Protein AF-B2FDA0-F1 (afdb_monomer)

Nearest PDB structures (foldseek):
  7zs2-assembly1_A  TM=8.680E-01  e=1.865E-10  Candidatus Kuenenia
  7zs0-assembly1_A  TM=8.717E-01  e=3.113E-10  Candidatus Kuenenia
  7zs1-assembly1_A  TM=8.639E-01  e=3.319E-10  Candidatus Kuenenia
  3hfo-assembly1_B  TM=7.819E-01  e=9.428E-04  Synechocystis sp. PCC 6803
  8bvj-assembly1_F  TM=6.769E-01  e=1.789E-03  Pseudomonas aeruginosa

Secondary structure (DSSP, 8-state):
-HHHHTTTT-EETTEE-SSS--GGGGTTS-HHHHHHHHH-TTTSPPTT-EEEEEEETTS-EEEEEEEEE-SSEEEEEEGGGEEEEEEGGGEEEEEEEEEESSPTTGGGGS-HHHHHHHHHHHT--

Foldseek 3Di:
DCVPAPQQQEAEPNGHAPQDYHLLVCLPPDLVVVVCCQQAVLVDDDPQQFWKWWAFPVRDIDIATFPDDDPFWTWGQDGPRDIDIDTPVGTPDMDGPSGGPRDHPSCVVPDPVRSVVVSVVSNDD

Solvent-accessible surface area (backbone atoms only — not comparable to full-atom values): 7155 Å² total; per-residue (Å²): 98,58,85,76,75,41,31,79,33,20,21,46,95,91,45,61,32,82,68,44,68,53,46,68,77,47,33,84,55,55,68,65,59,54,49,44,47,45,67,40,28,49,81,66,61,60,90,69,43,50,20,30,44,38,33,32,70,88,70,52,77,45,65,26,22,58,76,45,78,58,96,60,34,38,27,33,35,28,81,83,82,39,73,50,76,44,50,52,89,46,49,66,43,78,41,75,68,82,33,39,75,60,65,72,62,59,57,80,82,42,52,73,66,54,50,52,53,40,52,55,56,46,47,52,131

Mean predicted aligned error: 3.33 Å

Structure (mmCIF, N/CA/C/O backbone):
data_AF-B2FDA0-F1
#
_entry.id   AF-B2FDA0-F1
#
loop_
_atom_site.group_PDB
_atom_site.id
_atom_site.type_symbol
_atom_site.label_atom_id
_atom_site.label_alt_id
_atom_site.label_comp_id
_atom_site.label_asym_id
_atom_site.label_entity_id
_atom_site.label_seq_id
_atom_site.pdbx_PDB_ins_code
_atom_site.Cartn_x
_atom_site.Cartn_y
_atom_site.Cartn_z
_atom_site.occupancy
_atom_site.B_iso_or_equiv
_atom_site.auth_seq_id
_atom_site.auth_comp_id
_atom_site.auth_asym_id
_atom_site.auth_atom_id
_atom_site.pdbx_PDB_model_num
ATOM 1 N N . THR A 1 1 ? 14.775 5.569 -10.190 1.00 73.69 1 THR A N 1
ATOM 2 C CA . THR A 1 1 ? 13.655 4.676 -10.543 1.00 73.69 1 THR A CA 1
ATOM 3 C C . THR A 1 1 ? 12.964 4.135 -9.301 1.00 73.69 1 THR A C 1
ATOM 5 O O . THR A 1 1 ? 12.054 4.808 -8.840 1.00 73.69 1 THR A O 1
ATOM 8 N N . PHE A 1 2 ? 13.423 3.050 -8.657 1.00 77.88 2 PHE A N 1
ATOM 9 C CA . PHE A 1 2 ? 12.797 2.532 -7.417 1.00 77.88 2 PHE A CA 1
ATOM 10 C C . PHE A 1 2 ? 12.820 3.549 -6.259 1.00 77.88 2 PHE A C 1
ATOM 12 O O . PHE A 1 2 ? 11.784 3.867 -5.675 1.00 77.88 2 PHE A O 1
ATOM 19 N N . ALA A 1 3 ? 13.991 4.139 -5.993 1.00 77.31 3 ALA A N 1
ATOM 20 C CA . ALA A 1 3 ? 14.184 5.125 -4.925 1.00 77.31 3 ALA A CA 1
ATOM 21 C C . ALA A 1 3 ? 13.391 6.435 -5.110 1.00 77.31 3 ALA A C 1
ATOM 23 O O . ALA A 1 3 ? 13.289 7.224 -4.179 1.00 77.31 3 ALA A O 1
ATOM 24 N N . GLN A 1 4 ? 12.862 6.691 -6.308 1.00 78.31 4 GLN A N 1
ATOM 25 C CA . GLN A 1 4 ? 12.128 7.924 -6.601 1.00 78.31 4 GLN A CA 1
ATOM 26 C C . GLN A 1 4 ? 10.623 7.767 -6.382 1.00 78.31 4 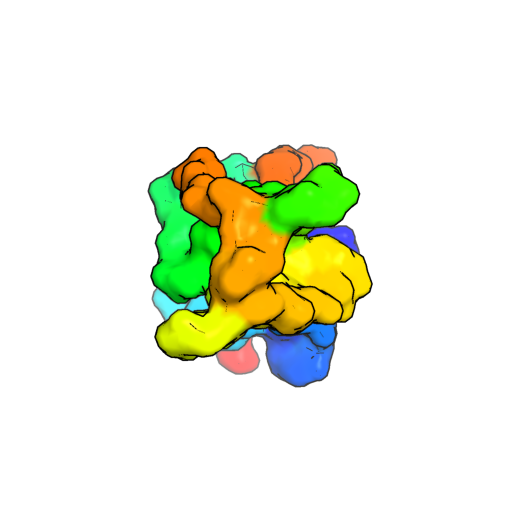GLN A C 1
ATOM 28 O O . GLN A 1 4 ? 9.984 8.723 -5.959 1.00 78.31 4 GLN A O 1
ATOM 33 N N . VAL A 1 5 ? 10.067 6.588 -6.677 1.00 84.69 5 VAL A N 1
ATOM 34 C CA . VAL A 1 5 ? 8.609 6.417 -6.804 1.00 84.69 5 VAL A CA 1
ATOM 35 C C . VAL A 1 5 ? 8.063 5.323 -5.886 1.00 84.69 5 VAL A C 1
ATOM 37 O O . VAL A 1 5 ? 6.944 5.432 -5.401 1.00 84.69 5 VAL A O 1
ATOM 40 N N . CYS A 1 6 ? 8.850 4.283 -5.601 1.00 91.69 6 CYS A N 1
ATOM 41 C CA . CYS A 1 6 ? 8.348 3.073 -4.946 1.00 91.69 6 CYS A CA 1
ATOM 42 C C . CYS A 1 6 ? 8.809 2.950 -3.485 1.00 91.69 6 CYS A C 1
ATOM 44 O O . CYS A 1 6 ? 8.060 2.461 -2.643 1.00 91.69 6 CYS A O 1
ATOM 46 N N . ILE A 1 7 ? 10.030 3.400 -3.170 1.00 92.94 7 ILE A N 1
ATOM 47 C CA . ILE A 1 7 ? 10.691 3.185 -1.865 1.00 92.94 7 ILE A CA 1
ATOM 48 C C . ILE A 1 7 ? 9.932 3.774 -0.666 1.00 92.94 7 ILE A C 1
ATOM 50 O O . ILE A 1 7 ? 10.089 3.315 0.464 1.00 92.94 7 ILE A O 1
ATOM 54 N N . SER A 1 8 ? 9.114 4.801 -0.907 1.00 92.06 8 SER A N 1
ATOM 55 C CA . SER A 1 8 ? 8.307 5.473 0.113 1.00 92.06 8 SER A CA 1
ATOM 56 C C . SER A 1 8 ? 7.145 4.624 0.615 1.00 92.06 8 SER A C 1
ATOM 58 O O . SER A 1 8 ? 6.571 4.978 1.641 1.00 92.06 8 SER A O 1
ATOM 60 N N . CYS A 1 9 ? 6.804 3.537 -0.083 1.00 94.50 9 CYS A N 1
ATOM 61 C CA . CYS A 1 9 ? 5.709 2.635 0.271 1.00 94.50 9 CYS A CA 1
ATOM 62 C C . CYS A 1 9 ? 6.123 1.162 0.262 1.00 94.50 9 CYS A C 1
ATOM 64 O O . CYS A 1 9 ? 5.536 0.374 0.999 1.00 94.50 9 CYS A O 1
ATOM 66 N N . HIS A 1 10 ? 7.099 0.790 -0.562 1.00 95.38 10 HIS A N 1
ATOM 67 C CA . HIS A 1 10 ? 7.482 -0.591 -0.794 1.00 95.38 10 HIS A CA 1
ATOM 68 C C . HIS A 1 10 ? 8.896 -0.898 -0.324 1.00 95.38 10 HIS A C 1
ATOM 70 O O . HIS A 1 10 ? 9.799 -0.058 -0.373 1.00 95.38 10 HIS A O 1
ATOM 76 N N . LYS A 1 11 ? 9.076 -2.159 0.059 1.00 94.94 11 LYS A N 1
ATOM 77 C CA . LYS A 1 11 ? 10.363 -2.761 0.362 1.00 94.94 11 LYS A CA 1
ATOM 78 C C . LYS A 1 11 ? 10.835 -3.581 -0.835 1.00 94.94 11 LYS A C 1
ATOM 80 O O . LYS A 1 11 ? 10.024 -4.226 -1.493 1.00 94.94 11 LYS A O 1
ATOM 85 N N . LEU A 1 12 ? 12.132 -3.541 -1.106 1.00 94.44 12 LEU A N 1
ATOM 86 C CA . LEU A 1 12 ? 12.818 -4.384 -2.080 1.00 94.44 12 LEU A CA 1
ATOM 87 C C . LEU A 1 12 ? 14.208 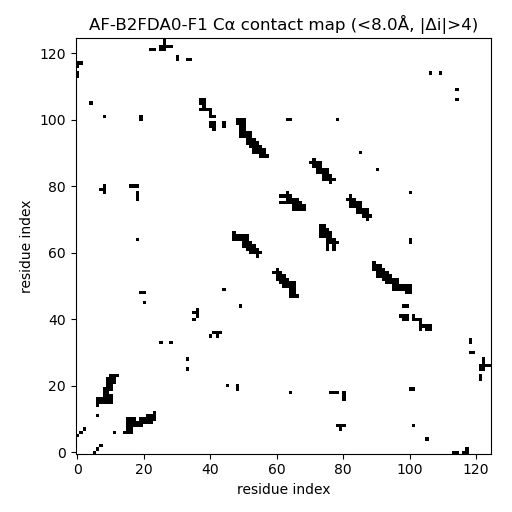-4.699 -1.527 1.00 94.44 12 LEU A C 1
ATOM 89 O O . LEU A 1 12 ? 14.936 -3.786 -1.139 1.00 94.44 12 LEU A O 1
ATOM 93 N N . ASP A 1 13 ? 14.556 -5.982 -1.430 1.00 91.56 13 ASP A N 1
ATOM 94 C CA . ASP A 1 13 ? 15.858 -6.460 -0.932 1.00 91.56 13 ASP A CA 1
ATOM 95 C C . ASP A 1 13 ? 16.284 -5.852 0.413 1.00 91.56 13 ASP A C 1
ATOM 97 O O . ASP A 1 13 ? 17.441 -5.506 0.646 1.00 91.56 13 ASP A O 1
ATOM 101 N N . GLY A 1 14 ? 15.322 -5.696 1.324 1.00 90.50 14 GLY A N 1
ATOM 102 C CA . GLY A 1 14 ? 15.576 -5.128 2.649 1.00 90.50 14 GLY A CA 1
ATOM 103 C C . GLY A 1 14 ? 15.576 -3.597 2.709 1.00 90.50 14 GLY A C 1
ATOM 104 O O . GLY A 1 14 ? 15.663 -3.053 3.807 1.00 90.50 14 GLY A O 1
ATOM 105 N N . VAL A 1 15 ? 15.434 -2.902 1.578 1.00 91.81 15 VAL A N 1
ATOM 106 C CA . VAL A 1 15 ? 15.450 -1.436 1.484 1.00 91.81 15 VAL A CA 1
ATOM 107 C C . VAL A 1 15 ? 14.044 -0.891 1.228 1.00 91.81 15 VAL A C 1
ATOM 109 O O . VAL A 1 15 ? 13.336 -1.391 0.362 1.00 91.81 15 VAL A O 1
ATOM 112 N N . GLY A 1 16 ? 13.656 0.168 1.946 1.00 92.12 16 GLY A N 1
ATOM 113 C CA . GLY A 1 16 ? 12.343 0.816 1.831 1.00 92.12 16 GLY A CA 1
ATOM 114 C C . GLY A 1 16 ? 11.447 0.552 3.039 1.00 92.12 16 GLY A C 1
ATOM 115 O O . GLY A 1 16 ? 11.948 0.268 4.130 1.00 92.12 16 GLY A O 1
ATOM 116 N N . ILE A 1 17 ? 10.130 0.669 2.860 1.00 92.44 17 ILE A N 1
ATOM 117 C CA . ILE A 1 17 ? 9.150 0.461 3.937 1.00 92.44 17 ILE A CA 1
ATOM 118 C C . ILE A 1 17 ? 8.087 -0.565 3.549 1.00 92.44 17 ILE A C 1
ATOM 120 O O . ILE A 1 17 ? 7.809 -0.775 2.378 1.00 92.44 17 ILE A O 1
ATOM 124 N N . GLU A 1 18 ? 7.455 -1.190 4.537 1.00 92.44 18 GLU A N 1
ATOM 125 C CA . GLU A 1 18 ? 6.427 -2.217 4.319 1.00 92.44 18 GLU A CA 1
ATOM 126 C C . GLU A 1 18 ? 5.017 -1.635 4.494 1.00 92.44 18 GLU A C 1
ATOM 128 O O . GLU A 1 18 ? 4.267 -2.085 5.365 1.00 92.44 18 GLU A O 1
ATOM 133 N N . LEU A 1 19 ? 4.673 -0.594 3.727 1.00 95.38 19 LEU A N 1
ATOM 134 C CA . LEU A 1 19 ? 3.297 -0.084 3.643 1.00 95.38 19 LEU A CA 1
ATOM 135 C C . LEU A 1 19 ? 2.506 -0.831 2.561 1.00 95.38 19 LEU A C 1
ATOM 137 O O . LEU A 1 19 ? 1.383 -1.259 2.809 1.00 95.38 19 LEU A O 1
ATOM 141 N N . GLY A 1 20 ? 3.115 -0.992 1.387 1.00 94.06 20 GLY A N 1
ATOM 142 C CA . GLY A 1 20 ? 2.687 -1.888 0.320 1.00 94.06 20 GLY A CA 1
ATOM 143 C C . GLY A 1 20 ? 3.388 -3.253 0.397 1.00 94.06 20 GLY A C 1
ATOM 144 O O . GLY A 1 20 ? 4.198 -3.486 1.302 1.00 94.06 20 GLY A O 1
ATOM 145 N N . PRO A 1 21 ? 3.088 -4.166 -0.542 1.00 93.75 21 PRO A N 1
ATOM 146 C CA . PRO A 1 21 ? 3.742 -5.469 -0.625 1.00 93.75 21 PRO A CA 1
ATOM 147 C C . PRO A 1 21 ? 5.251 -5.347 -0.851 1.00 93.75 21 PRO A C 1
ATOM 149 O O . PRO A 1 21 ? 5.729 -4.394 -1.470 1.00 93.75 21 PRO A O 1
ATOM 152 N N . ASP A 1 22 ? 6.005 -6.341 -0.383 1.00 94.56 22 ASP A N 1
ATOM 153 C CA . ASP A 1 22 ? 7.416 -6.482 -0.744 1.00 94.56 22 ASP A CA 1
ATOM 154 C C . ASP A 1 22 ? 7.522 -6.731 -2.256 1.00 94.56 22 ASP A C 1
ATOM 156 O O . ASP A 1 22 ? 6.904 -7.660 -2.780 1.00 94.56 22 ASP A O 1
ATOM 160 N N . LEU A 1 23 ? 8.287 -5.912 -2.974 1.00 95.00 23 LEU A N 1
ATOM 161 C CA . LEU A 1 23 ? 8.400 -6.014 -4.429 1.00 95.00 23 LEU A CA 1
ATOM 162 C C . LEU A 1 23 ? 9.186 -7.243 -4.880 1.00 95.00 23 LEU A C 1
ATOM 164 O O . LEU A 1 23 ? 9.050 -7.664 -6.024 1.00 95.00 23 LEU A O 1
ATOM 168 N N . ARG A 1 24 ? 9.932 -7.902 -3.991 1.00 94.38 24 ARG A N 1
ATOM 169 C CA . ARG A 1 24 ? 10.522 -9.204 -4.306 1.00 94.38 24 ARG A CA 1
ATOM 170 C C . ARG A 1 24 ? 9.445 -10.267 -4.561 1.00 94.38 24 ARG A C 1
ATOM 172 O O . ARG A 1 24 ? 9.690 -11.217 -5.301 1.00 94.38 24 ARG A O 1
ATOM 179 N N . SER A 1 25 ? 8.234 -10.093 -4.017 1.00 91.81 25 SER A N 1
ATOM 180 C CA . SER A 1 25 ? 7.100 -10.997 -4.268 1.00 91.81 25 SER A CA 1
ATOM 181 C C . SER A 1 25 ? 6.549 -10.920 -5.696 1.00 91.81 25 SER A C 1
ATOM 183 O O . SER A 1 25 ? 5.922 -11.875 -6.151 1.00 91.81 25 SER A O 1
ATOM 185 N N . VAL A 1 26 ? 6.819 -9.829 -6.425 1.00 92.19 26 VAL A N 1
ATOM 186 C CA . VAL A 1 26 ? 6.289 -9.607 -7.781 1.00 92.19 26 VAL A CA 1
ATOM 187 C C . VAL A 1 26 ? 7.279 -9.965 -8.890 1.00 92.19 26 VAL A C 1
ATOM 189 O O . VAL A 1 26 ? 6.979 -9.760 -10.059 1.00 92.19 26 VAL A O 1
ATOM 192 N N . VAL A 1 27 ? 8.432 -10.555 -8.554 1.00 94.12 27 VAL A N 1
ATOM 193 C CA . VAL A 1 27 ? 9.486 -10.915 -9.525 1.00 94.12 27 VAL A CA 1
ATOM 194 C C . VAL A 1 27 ? 8.995 -11.854 -10.640 1.00 94.12 27 VAL A C 1
ATOM 196 O O . VAL A 1 27 ? 9.516 -11.830 -11.749 1.00 94.12 27 VAL A O 1
ATOM 199 N N . GLN A 1 28 ? 7.973 -12.672 -10.358 1.00 93.00 28 GLN A N 1
ATOM 200 C CA . GLN A 1 28 ? 7.359 -13.602 -11.317 1.00 93.00 28 GLN A CA 1
ATOM 201 C C . GLN A 1 28 ? 6.178 -12.993 -12.091 1.00 93.00 28 GLN A C 1
ATOM 203 O O . GLN A 1 28 ? 5.582 -13.673 -12.925 1.00 93.00 28 GLN A O 1
ATOM 208 N N . HIS A 1 29 ? 5.782 -11.750 -11.798 1.00 94.31 29 HIS A N 1
ATOM 209 C CA . HIS A 1 29 ? 4.738 -11.077 -12.564 1.00 94.31 29 HIS A CA 1
ATOM 210 C C . HIS A 1 29 ? 5.261 -10.723 -13.957 1.00 94.31 29 HIS A C 1
ATOM 212 O O . HIS A 1 29 ? 6.410 -10.304 -14.121 1.00 94.31 29 HIS A O 1
ATOM 218 N N . ASP A 1 30 ? 4.407 -10.873 -14.966 1.00 95.31 30 ASP A N 1
ATOM 219 C CA . ASP A 1 30 ? 4.713 -10.381 -16.302 1.00 95.31 30 ASP A CA 1
ATOM 220 C C . ASP A 1 30 ? 4.747 -8.841 -16.337 1.00 95.31 30 ASP A C 1
ATOM 222 O O . ASP A 1 30 ? 4.271 -8.141 -15.436 1.00 95.31 30 ASP A O 1
ATOM 226 N N . ALA A 1 31 ? 5.372 -8.305 -17.386 1.00 95.44 31 ALA A N 1
ATOM 227 C CA . ALA A 1 31 ? 5.566 -6.867 -17.527 1.00 95.44 31 ALA A CA 1
ATOM 228 C C . ALA A 1 31 ? 4.233 -6.109 -17.648 1.00 95.44 31 ALA A C 1
ATOM 230 O O . ALA A 1 31 ? 4.129 -4.980 -17.178 1.00 95.44 31 ALA A O 1
ATOM 231 N N . GLU A 1 32 ? 3.215 -6.731 -18.249 1.00 94.81 32 GLU A N 1
ATOM 232 C CA . GLU A 1 32 ? 1.887 -6.141 -18.423 1.00 94.81 32 GLU A CA 1
ATOM 233 C C . GLU A 1 32 ? 1.165 -5.985 -17.081 1.00 94.81 32 GLU A C 1
ATOM 235 O O . GLU A 1 32 ? 0.634 -4.915 -16.787 1.00 94.81 32 GLU A O 1
ATOM 240 N N . LYS A 1 33 ? 1.211 -7.004 -16.219 1.00 94.25 33 LYS A N 1
ATOM 241 C CA . LYS A 1 33 ? 0.660 -6.949 -14.866 1.00 94.25 33 LYS A CA 1
ATOM 242 C C . LYS A 1 33 ? 1.346 -5.865 -14.042 1.00 94.25 33 LYS A C 1
ATOM 244 O O . LYS A 1 33 ? 0.658 -5.082 -13.395 1.00 94.25 33 LYS A O 1
ATOM 249 N N . LEU A 1 34 ? 2.677 -5.787 -14.089 1.00 94.25 34 LEU A N 1
ATOM 250 C CA . LEU A 1 34 ? 3.433 -4.747 -13.382 1.00 94.25 34 LEU A CA 1
ATOM 251 C C . LEU A 1 34 ? 3.097 -3.343 -13.895 1.00 94.25 34 LEU A C 1
ATOM 253 O O . LEU A 1 34 ? 2.895 -2.433 -13.094 1.00 94.25 34 LEU A O 1
ATOM 257 N N . LEU A 1 35 ? 2.996 -3.174 -15.215 1.00 94.50 35 LEU A N 1
ATOM 258 C CA . 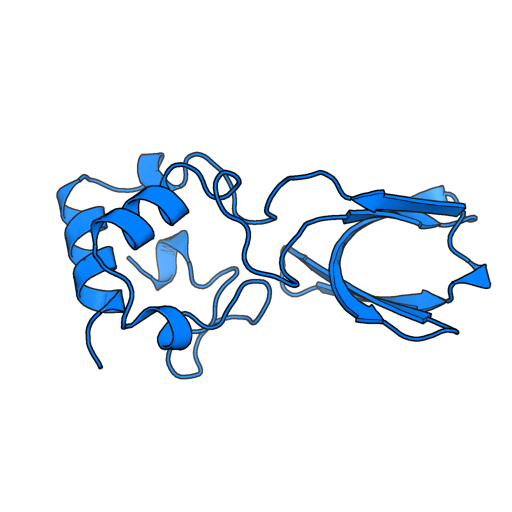LEU A 1 35 ? 2.601 -1.912 -15.830 1.00 94.50 35 LEU A CA 1
ATOM 259 C C . LEU A 1 35 ? 1.199 -1.494 -15.380 1.00 94.50 35 LEU A C 1
ATOM 261 O O . LEU A 1 35 ? 1.017 -0.367 -14.927 1.00 94.50 35 LEU A O 1
ATOM 265 N N . ASN A 1 36 ? 0.232 -2.409 -15.440 1.00 93.88 36 ASN A N 1
ATOM 266 C CA . ASN A 1 36 ? -1.138 -2.148 -15.010 1.00 93.88 36 ASN A CA 1
ATOM 267 C C . ASN A 1 36 ? -1.203 -1.772 -13.527 1.00 93.88 36 ASN A C 1
ATOM 269 O O . ASN A 1 36 ? -1.871 -0.804 -13.189 1.00 93.88 36 ASN A O 1
ATOM 273 N N . SER A 1 37 ? -0.457 -2.453 -12.650 1.00 93.69 37 SER A N 1
ATOM 274 C CA . SER A 1 37 ? -0.384 -2.088 -11.228 1.00 93.69 37 SER A CA 1
ATOM 275 C C . SER A 1 37 ? 0.204 -0.694 -10.978 1.00 93.69 37 SER A C 1
ATOM 277 O O . SER A 1 37 ? -0.092 -0.098 -9.948 1.00 93.69 37 SER A O 1
ATOM 279 N N . ILE A 1 38 ? 1.045 -0.176 -11.880 1.00 92.50 38 ILE A N 1
ATOM 280 C CA . ILE A 1 38 ? 1.610 1.177 -11.770 1.00 92.50 38 ILE A CA 1
ATOM 281 C C . ILE A 1 38 ? 0.627 2.233 -12.288 1.00 92.50 38 ILE A C 1
ATOM 283 O O . ILE A 1 38 ? 0.496 3.280 -11.660 1.00 92.50 38 ILE A O 1
ATOM 287 N N . LEU A 1 39 ? -0.041 1.961 -13.413 1.00 93.62 39 LEU A N 1
ATOM 288 C CA . LEU A 1 39 ? -0.954 2.903 -14.071 1.00 93.62 39 LEU A CA 1
ATOM 289 C C . LEU A 1 39 ? -2.326 2.983 -13.392 1.00 93.62 39 LEU A C 1
ATOM 291 O O . LEU A 1 39 ? -2.902 4.061 -13.291 1.00 93.62 39 LEU A O 1
ATOM 295 N N . ASP A 1 40 ? -2.842 1.848 -12.925 1.00 94.88 40 ASP A N 1
ATOM 296 C CA . ASP A 1 40 ? -4.105 1.745 -12.197 1.00 94.88 40 ASP A CA 1
ATOM 297 C C . ASP A 1 40 ? -3.923 0.843 -10.963 1.00 94.88 40 ASP A C 1
ATOM 299 O O . ASP A 1 40 ? -4.254 -0.350 -10.975 1.00 94.88 40 ASP A O 1
ATOM 303 N N . PRO A 1 41 ? -3.383 1.396 -9.862 1.00 94.19 41 PRO A N 1
ATOM 304 C CA . PRO A 1 41 ? -3.126 0.625 -8.651 1.00 94.19 41 PRO A CA 1
ATOM 305 C C . PRO A 1 41 ? -4.389 0.103 -7.955 1.00 94.19 41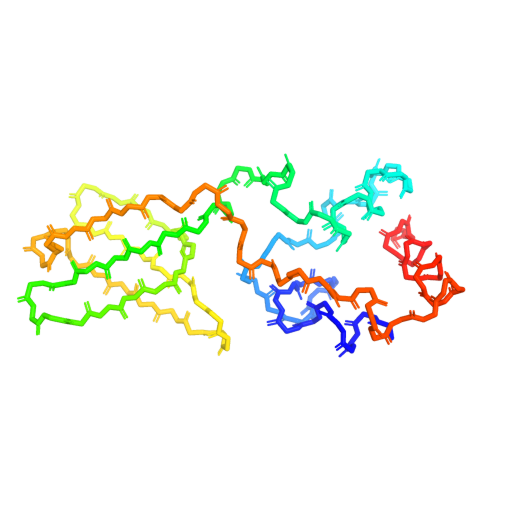 PRO A C 1
ATOM 307 O O . PRO A 1 41 ? -4.287 -0.751 -7.071 1.00 94.19 41 PRO A O 1
ATOM 310 N N . SER A 1 42 ? -5.569 0.628 -8.305 1.00 95.62 42 SER A N 1
ATOM 311 C CA . SER A 1 42 ? -6.851 0.218 -7.724 1.00 95.62 42 SER A CA 1
ATOM 312 C C . SER A 1 42 ? -7.585 -0.824 -8.576 1.00 95.62 42 SER A C 1
ATOM 314 O O . SER A 1 42 ? -8.502 -1.462 -8.058 1.00 95.62 42 SER A O 1
ATOM 316 N N . ALA A 1 43 ? -7.167 -1.070 -9.826 1.00 92.88 43 ALA A N 1
ATOM 317 C CA . ALA A 1 43 ? -7.741 -2.116 -10.681 1.00 92.88 43 ALA A CA 1
ATOM 318 C C . ALA A 1 43 ? -7.655 -3.510 -10.049 1.00 92.88 43 ALA A C 1
ATOM 320 O O . ALA A 1 43 ? -8.614 -4.284 -10.091 1.00 92.88 43 ALA A O 1
ATOM 321 N N . ILE A 1 44 ? -6.494 -3.843 -9.480 1.00 88.56 44 ILE A N 1
ATOM 322 C CA . ILE A 1 44 ? -6.246 -5.112 -8.792 1.00 88.56 44 ILE A CA 1
ATOM 323 C C . ILE A 1 44 ? -5.461 -4.816 -7.521 1.00 88.56 44 ILE A C 1
ATOM 325 O O . ILE A 1 44 ? -4.267 -4.527 -7.559 1.00 88.56 44 ILE A O 1
ATOM 329 N N . ILE A 1 45 ? -6.144 -4.922 -6.385 1.00 92.31 45 ILE A N 1
ATOM 330 C CA . ILE A 1 45 ? -5.560 -4.678 -5.069 1.00 92.31 45 ILE A CA 1
ATOM 331 C C . ILE A 1 45 ? -5.181 -6.020 -4.452 1.00 92.31 45 ILE A C 1
ATOM 333 O O . ILE A 1 45 ? -6.037 -6.884 -4.248 1.00 92.31 45 ILE A O 1
ATOM 337 N N . GLU A 1 46 ? -3.900 -6.183 -4.131 1.00 90.31 46 GLU A N 1
ATOM 338 C CA . GLU A 1 46 ? -3.411 -7.386 -3.460 1.00 90.31 46 GLU A CA 1
ATOM 339 C C . GLU A 1 46 ? -4.116 -7.583 -2.100 1.00 90.31 46 GLU A C 1
ATOM 341 O O . GLU A 1 46 ? -4.309 -6.613 -1.349 1.00 90.31 46 GLU A O 1
ATOM 346 N N . PRO A 1 47 ? -4.511 -8.821 -1.741 1.00 89.75 47 PRO A N 1
ATOM 347 C CA . PRO A 1 47 ? -5.161 -9.097 -0.466 1.00 89.75 47 PRO A CA 1
ATOM 348 C C . PRO A 1 47 ? -4.357 -8.552 0.721 1.00 89.75 47 PRO A C 1
ATOM 350 O O . PRO A 1 47 ? -3.162 -8.800 0.852 1.00 89.75 47 PRO A O 1
ATOM 353 N N . GLY A 1 48 ? -5.030 -7.810 1.603 1.00 91.81 48 GLY A N 1
ATOM 354 C CA . GLY A 1 48 ? -4.400 -7.159 2.759 1.00 91.81 48 GLY A CA 1
ATOM 355 C C . GLY A 1 48 ? -3.891 -5.734 2.511 1.00 91.81 48 GLY A C 1
ATOM 356 O O . GLY A 1 48 ? -3.541 -5.059 3.475 1.00 91.81 48 GLY A O 1
ATOM 357 N N . PHE A 1 49 ? -3.919 -5.234 1.270 1.00 95.25 49 PHE A N 1
ATOM 358 C CA . PHE A 1 49 ? -3.474 -3.871 0.926 1.00 95.25 49 PHE A CA 1
ATOM 359 C C . PHE A 1 49 ? -4.608 -2.915 0.530 1.00 95.25 49 PHE A C 1
ATOM 361 O O . PHE A 1 49 ? -4.363 -1.796 0.082 1.00 95.25 49 PHE A O 1
ATOM 368 N N . MET A 1 50 ? -5.859 -3.330 0.743 1.00 96.25 50 MET A N 1
ATOM 369 C CA . MET A 1 50 ? -7.035 -2.467 0.626 1.00 96.25 50 MET A CA 1
ATOM 370 C C . MET A 1 50 ? -6.974 -1.334 1.653 1.00 96.25 50 MET A C 1
ATOM 372 O O . MET A 1 50 ? -6.742 -1.584 2.839 1.00 96.25 50 MET A O 1
ATOM 376 N N . ALA A 1 51 ? -7.224 -0.100 1.217 1.00 97.12 51 ALA A N 1
ATOM 377 C CA . ALA A 1 51 ? -7.259 1.043 2.114 1.00 97.12 51 ALA A CA 1
ATOM 378 C C . ALA A 1 51 ? -8.592 1.136 2.879 1.00 97.12 51 ALA A C 1
ATOM 380 O O . ALA A 1 51 ? -9.667 0.743 2.408 1.00 97.12 51 ALA A O 1
ATOM 381 N N . TYR A 1 52 ? -8.510 1.678 4.092 1.00 98.06 52 TYR A N 1
ATOM 382 C CA . TYR A 1 52 ? -9.630 1.867 5.001 1.00 98.06 52 TYR A CA 1
ATOM 383 C C . TYR A 1 52 ? -9.637 3.277 5.583 1.00 98.06 52 TYR A C 1
ATOM 385 O O . TYR A 1 52 ? -8.604 3.793 6.012 1.00 98.06 52 TYR A O 1
ATOM 393 N N . HIS A 1 53 ? -10.833 3.853 5.692 1.00 98.19 53 HIS A N 1
ATOM 394 C CA . HIS A 1 53 ? -11.104 4.966 6.595 1.00 98.19 53 HIS A CA 1
ATOM 395 C C . HIS A 1 53 ? -11.551 4.428 7.954 1.00 98.19 53 HIS A C 1
ATOM 397 O O . HIS A 1 53 ? -12.553 3.714 8.052 1.00 98.19 53 HIS A O 1
ATOM 403 N N . CYS A 1 54 ? -10.822 4.794 9.006 1.00 98.44 54 CYS A N 1
ATOM 404 C CA . CYS A 1 54 ? -11.161 4.484 10.388 1.00 98.44 54 CYS A CA 1
ATOM 405 C C . CYS A 1 54 ? -11.438 5.783 11.148 1.00 98.44 54 CYS A C 1
ATOM 407 O O . CYS A 1 54 ? -10.536 6.586 11.381 1.00 98.44 54 CYS A O 1
ATOM 409 N N . THR A 1 55 ? -12.696 5.975 11.532 1.00 98.62 55 THR A N 1
ATOM 410 C CA . THR A 1 55 ? -13.140 7.068 12.395 1.00 98.62 55 THR A CA 1
ATOM 411 C C . THR A 1 55 ? -13.173 6.582 13.832 1.00 98.62 55 THR A C 1
ATOM 413 O O . THR A 1 55 ? -13.899 5.636 14.151 1.00 98.62 55 THR A O 1
ATOM 416 N N . LEU A 1 56 ? -12.435 7.247 14.714 1.00 98.56 56 LEU A N 1
ATOM 417 C CA . LEU A 1 56 ? -12.474 7.000 16.150 1.00 98.56 56 LEU A CA 1
ATOM 418 C C . LEU A 1 56 ? -13.578 7.821 16.827 1.00 98.56 56 LEU A C 1
ATOM 420 O O . LEU A 1 56 ? -13.998 8.872 16.345 1.00 98.56 56 LEU A O 1
ATOM 424 N N . LYS A 1 57 ? -14.045 7.355 17.988 1.00 98.69 57 LYS A N 1
ATOM 425 C CA . LYS A 1 57 ? -15.096 8.014 18.786 1.00 98.69 57 LYS A CA 1
ATOM 426 C C . LYS A 1 57 ? -14.705 9.402 19.292 1.00 98.69 57 LYS A C 1
ATOM 428 O O . LYS A 1 57 ? -15.582 10.210 19.572 1.00 98.69 57 LYS A O 1
ATOM 433 N N . ASN A 1 58 ? -13.407 9.681 19.397 1.00 97.44 58 ASN A N 1
ATOM 434 C CA . ASN A 1 58 ? -12.878 11.002 19.741 1.00 97.44 58 ASN A CA 1
ATOM 435 C C . ASN A 1 58 ? -12.858 11.980 18.543 1.00 97.44 58 ASN A C 1
ATOM 437 O O . ASN A 1 58 ? -12.417 13.113 18.705 1.00 97.44 58 ASN A O 1
ATOM 441 N N . GLY A 1 59 ? -13.311 11.551 17.357 1.00 97.56 59 GLY A N 1
ATOM 442 C CA . GLY A 1 59 ? -13.344 12.347 16.129 1.00 97.56 59 GLY A CA 1
ATOM 443 C C . GLY A 1 59 ? -12.099 12.220 15.246 1.00 97.56 59 GLY A C 1
ATOM 444 O O . GLY A 1 59 ? -12.093 12.754 14.139 1.00 97.56 59 GLY A O 1
ATOM 445 N N . GLU A 1 60 ? -11.059 11.511 15.690 1.00 97.94 60 GLU A N 1
ATOM 446 C CA . GLU A 1 60 ? -9.857 11.290 14.889 1.00 97.94 60 GLU A CA 1
ATOM 447 C C . GLU A 1 60 ? -10.156 10.421 13.660 1.00 97.94 60 GLU A C 1
ATOM 449 O O . GLU A 1 60 ? -10.882 9.428 13.743 1.00 97.94 60 GLU A O 1
ATOM 454 N N . GLN A 1 61 ? -9.568 10.792 12.523 1.00 97.62 61 GLN A N 1
ATOM 455 C CA . GLN A 1 61 ? -9.711 10.084 11.257 1.00 97.62 61 GLN A CA 1
ATOM 456 C C . GLN A 1 61 ? -8.366 9.515 10.827 1.00 97.62 61 GLN A C 1
ATOM 458 O O . GLN A 1 61 ? -7.387 10.245 10.689 1.00 97.62 61 GLN A O 1
ATOM 463 N N . LEU A 1 62 ? -8.338 8.211 10.588 1.00 97.88 62 LEU A N 1
ATOM 464 C CA . LEU A 1 62 ? -7.170 7.485 10.110 1.00 97.88 62 LEU A CA 1
ATOM 465 C C . LEU A 1 62 ? -7.457 6.945 8.710 1.00 97.88 62 LEU A C 1
ATOM 467 O O . LEU A 1 62 ? -8.570 6.493 8.427 1.00 97.88 62 LEU A O 1
ATOM 471 N N . TYR A 1 63 ? -6.443 6.975 7.849 1.00 97.56 63 TYR A N 1
ATOM 472 C CA . TYR A 1 63 ? -6.505 6.433 6.496 1.00 97.56 63 TYR A CA 1
ATOM 473 C C . TYR A 1 63 ? -5.287 5.550 6.244 1.00 97.56 63 TYR A C 1
ATOM 475 O O . TYR A 1 63 ? -4.156 6.037 6.262 1.00 97.56 63 TYR A O 1
ATOM 483 N N . GLY A 1 64 ? -5.510 4.248 6.073 1.00 97.19 64 GLY A N 1
ATOM 484 C CA . GLY A 1 64 ? -4.423 3.276 6.031 1.00 97.19 64 GLY A CA 1
ATOM 485 C C . GLY A 1 64 ? -4.850 1.870 5.621 1.00 97.19 64 GLY A C 1
ATOM 486 O O . GLY A 1 64 ? -6.028 1.616 5.382 1.00 97.19 64 GLY A O 1
ATOM 487 N N . VAL A 1 65 ? -3.891 0.947 5.591 1.00 97.44 65 VAL A N 1
ATOM 488 C CA . VAL A 1 65 ? -4.119 -0.497 5.422 1.00 97.44 65 VAL A CA 1
ATOM 489 C C . VAL A 1 65 ? -4.117 -1.186 6.780 1.00 97.44 65 VAL A C 1
ATOM 491 O O . VAL A 1 65 ? -3.361 -0.809 7.680 1.00 97.44 65 VAL A O 1
ATOM 494 N N . ILE A 1 66 ? -4.955 -2.206 6.945 1.00 97.12 66 ILE A N 1
ATOM 495 C CA . ILE A 1 66 ? -4.993 -3.005 8.173 1.00 97.12 66 ILE A CA 1
ATOM 496 C C . ILE A 1 66 ? -3.839 -4.010 8.126 1.00 97.12 66 ILE A C 1
ATOM 498 O O . ILE A 1 66 ? -3.871 -4.968 7.36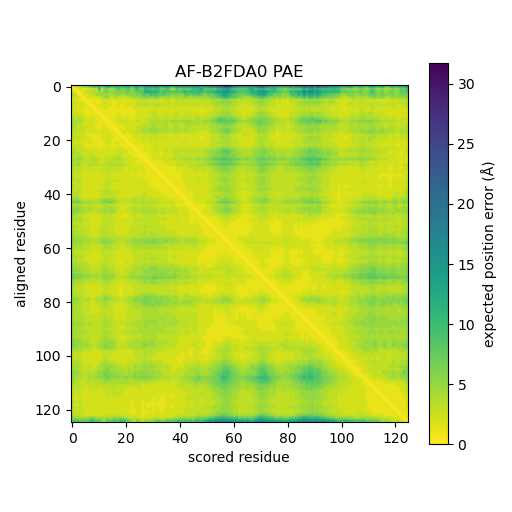5 1.00 97.12 66 ILE A O 1
ATOM 502 N N . ALA A 1 67 ? -2.817 -3.793 8.952 1.00 95.81 67 ALA A N 1
ATOM 503 C CA . ALA A 1 67 ? -1.652 -4.671 9.029 1.00 95.81 67 ALA A CA 1
ATOM 504 C C . ALA A 1 67 ? -1.896 -5.893 9.919 1.00 95.81 67 ALA A C 1
ATOM 506 O O . ALA A 1 67 ? -1.416 -6.984 9.627 1.00 95.81 67 ALA A O 1
ATOM 507 N N . THR A 1 68 ? -2.622 -5.707 11.023 1.00 96.12 68 THR A N 1
ATOM 508 C CA . THR A 1 68 ? -3.038 -6.796 11.911 1.00 96.12 68 THR A CA 1
ATOM 509 C C . THR A 1 68 ? -4.422 -6.520 12.467 1.00 96.12 68 THR A C 1
ATOM 511 O O . THR A 1 68 ? -4.793 -5.372 12.721 1.00 96.12 68 THR A O 1
ATOM 514 N N . GLU A 1 69 ? -5.185 -7.587 12.677 1.00 95.81 69 GLU A N 1
ATOM 515 C CA . GLU A 1 69 ? -6.549 -7.505 13.171 1.00 95.81 69 GLU A CA 1
ATOM 516 C C . GLU A 1 69 ? -6.834 -8.643 14.153 1.00 95.81 69 GLU A C 1
ATOM 518 O O . GLU A 1 69 ? -6.528 -9.805 13.896 1.00 95.81 69 GLU A O 1
ATOM 523 N N . THR A 1 70 ? -7.428 -8.300 15.293 1.00 97.06 70 THR A N 1
ATOM 524 C CA . THR A 1 70 ? -7.912 -9.246 16.303 1.00 97.06 70 THR A CA 1
ATOM 525 C C . THR A 1 70 ? -9.341 -8.889 16.705 1.00 97.06 70 THR A C 1
ATOM 527 O O . THR A 1 70 ? -9.892 -7.869 16.283 1.00 97.06 70 THR A O 1
ATOM 530 N N . SER A 1 71 ? -9.957 -9.688 17.576 1.00 96.75 71 SER A N 1
ATOM 531 C CA . SER A 1 71 ? -11.266 -9.35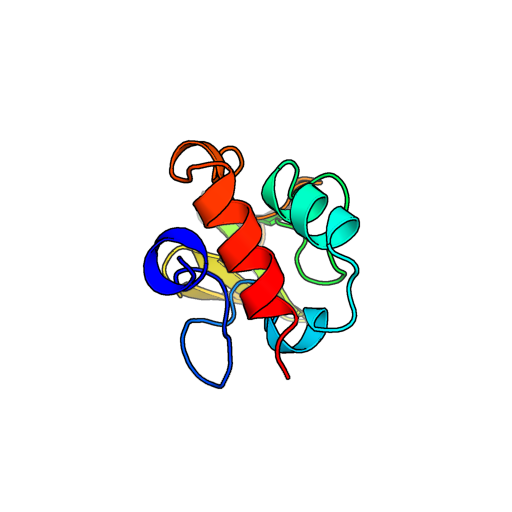4 18.146 1.00 96.75 71 SER A CA 1
ATOM 532 C C . SER A 1 71 ? -11.252 -8.067 18.987 1.00 96.75 71 SER A C 1
ATOM 534 O O . SER A 1 71 ? -12.280 -7.401 19.081 1.00 96.75 71 SER A O 1
ATOM 536 N N . ALA A 1 72 ? -10.107 -7.688 19.567 1.00 97.75 72 ALA A N 1
ATOM 537 C CA . ALA A 1 72 ? -9.994 -6.551 20.485 1.00 97.75 72 ALA A CA 1
ATOM 538 C C . ALA A 1 72 ? -9.428 -5.277 19.838 1.00 97.75 72 ALA A C 1
ATOM 540 O O . ALA A 1 72 ? -9.781 -4.169 20.246 1.00 97.75 72 ALA A O 1
ATOM 541 N N . SER A 1 73 ? -8.566 -5.408 18.830 1.00 98.12 73 SER A N 1
ATOM 542 C CA . SER A 1 73 ? -7.855 -4.278 18.223 1.00 98.12 73 SER A CA 1
ATOM 543 C C . SER A 1 73 ? -7.568 -4.488 16.741 1.00 98.12 73 SER A C 1
ATOM 545 O O . SER A 1 73 ? -7.601 -5.611 16.235 1.00 98.12 73 SER A O 1
ATOM 547 N N . LEU A 1 74 ? -7.248 -3.391 16.060 1.00 97.56 74 LEU A N 1
ATOM 548 C CA . LEU A 1 74 ? -6.629 -3.412 14.740 1.00 97.56 74 LEU A CA 1
ATOM 549 C C . LEU A 1 74 ? -5.422 -2.478 14.710 1.00 97.56 74 LEU A C 1
ATOM 551 O O . LEU A 1 74 ? -5.372 -1.497 15.451 1.00 97.56 74 LEU A O 1
ATOM 555 N N . THR A 1 75 ? -4.459 -2.778 13.848 1.00 98.00 75 THR A N 1
ATOM 556 C CA . THR A 1 75 ? -3.289 -1.935 13.596 1.00 98.00 75 THR A CA 1
ATOM 557 C C . THR A 1 75 ? -3.328 -1.433 12.165 1.00 98.00 75 THR A C 1
ATOM 559 O O . THR A 1 75 ? -3.316 -2.235 11.234 1.00 98.00 75 THR A O 1
ATOM 562 N N . LEU A 1 76 ? -3.352 -0.113 11.991 1.00 97.88 76 LEU A N 1
ATOM 563 C CA . LEU A 1 76 ? -3.275 0.540 10.688 1.00 97.88 76 LEU A CA 1
ATOM 564 C C . LEU A 1 76 ? -1.835 0.936 10.382 1.00 97.88 76 LEU A C 1
ATOM 566 O O . LEU A 1 76 ? -1.196 1.590 11.207 1.00 97.88 76 LEU A O 1
ATOM 570 N N . LYS A 1 77 ? -1.360 0.594 9.185 1.00 97.38 77 LYS A N 1
ATOM 571 C CA . LYS A 1 77 ? -0.191 1.219 8.559 1.00 97.38 77 LYS A CA 1
ATOM 572 C C . LYS A 1 77 ? -0.670 2.317 7.617 1.00 97.38 77 LYS A C 1
ATOM 574 O O . LYS A 1 77 ? -1.636 2.136 6.879 1.00 97.38 77 LYS A O 1
ATOM 579 N N . MET A 1 78 ? -0.012 3.461 7.663 1.00 95.94 78 MET A N 1
ATOM 580 C CA . MET A 1 78 ? -0.390 4.672 6.941 1.00 95.94 78 MET A CA 1
ATOM 581 C C . MET A 1 78 ? 0.835 5.244 6.222 1.00 95.94 78 MET A C 1
ATOM 583 O O . MET A 1 78 ? 1.977 4.859 6.497 1.00 95.94 78 MET A O 1
ATOM 587 N N . ALA A 1 79 ? 0.594 6.179 5.302 1.00 91.56 79 ALA A N 1
ATOM 588 C CA . ALA A 1 79 ? 1.655 6.894 4.600 1.00 91.56 79 ALA A CA 1
ATOM 589 C C . ALA A 1 79 ? 2.677 7.515 5.573 1.00 91.56 79 ALA A C 1
ATOM 591 O O . ALA A 1 79 ? 2.354 7.858 6.712 1.00 91.56 79 ALA A O 1
ATOM 592 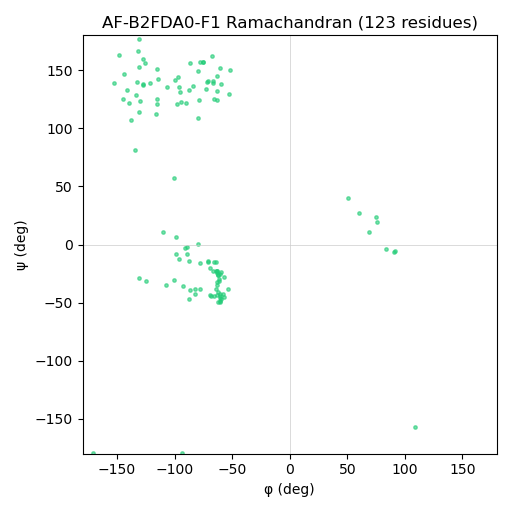N N . GLY A 1 80 ? 3.929 7.644 5.128 1.00 89.38 80 GLY A N 1
ATOM 593 C CA . GLY A 1 80 ? 5.013 8.168 5.966 1.00 89.38 80 GLY A CA 1
ATOM 594 C C . GLY A 1 80 ? 5.521 7.184 7.025 1.00 89.38 80 GLY A C 1
ATOM 595 O O . GLY A 1 80 ? 6.075 7.613 8.032 1.00 89.38 80 GLY A O 1
ATOM 596 N N . ASN A 1 81 ? 5.332 5.874 6.809 1.00 90.12 81 ASN A N 1
ATOM 597 C CA . ASN A 1 81 ? 5.745 4.805 7.730 1.00 90.12 81 ASN A CA 1
ATOM 598 C C . ASN A 1 81 ? 5.095 4.909 9.125 1.00 90.12 81 ASN A C 1
ATOM 600 O O . ASN A 1 81 ? 5.652 4.474 10.134 1.00 90.12 81 ASN A O 1
ATOM 604 N N . MET A 1 82 ? 3.907 5.513 9.192 1.00 94.56 82 MET A N 1
ATOM 605 C CA . MET A 1 82 ? 3.165 5.665 10.436 1.00 94.56 82 MET A CA 1
ATOM 606 C C . MET A 1 82 ? 2.369 4.397 10.724 1.00 94.56 82 MET A C 1
ATOM 608 O O . MET A 1 82 ? 1.706 3.851 9.846 1.00 94.56 82 MET A O 1
ATOM 612 N N . THR A 1 83 ? 2.396 3.944 11.975 1.00 96.50 83 THR A N 1
ATOM 613 C CA . THR A 1 83 ? 1.594 2.806 12.429 1.00 96.50 83 THR A CA 1
ATOM 614 C C . THR A 1 83 ? 0.797 3.195 13.663 1.00 96.50 83 THR A C 1
ATOM 616 O O . THR A 1 83 ? 1.325 3.849 14.562 1.00 96.50 83 THR A O 1
ATOM 619 N N . LYS A 1 84 ? -0.475 2.792 13.719 1.00 97.75 84 LYS A N 1
ATOM 620 C CA . LYS A 1 84 ? -1.333 3.034 14.879 1.00 97.75 84 LYS A CA 1
ATOM 621 C C . LYS A 1 84 ? -2.211 1.832 15.194 1.00 97.75 84 LYS A C 1
ATOM 623 O O . LYS A 1 84 ? -3.017 1.413 14.366 1.00 97.75 84 LYS A O 1
ATOM 628 N N . SER A 1 85 ? -2.086 1.317 16.413 1.00 98.19 85 SER A N 1
ATOM 629 C CA . SER A 1 85 ? -3.023 0.338 16.962 1.00 98.19 85 SER A CA 1
ATOM 630 C C . SER A 1 85 ? -4.190 1.060 17.626 1.00 98.19 85 SER A C 1
ATOM 632 O O . SER A 1 85 ? -3.993 2.002 18.391 1.00 98.19 85 SER A O 1
ATOM 634 N N . VAL A 1 86 ? -5.407 0.616 17.331 1.00 98.19 86 VAL A N 1
ATOM 635 C CA . VAL A 1 86 ? -6.646 1.162 17.890 1.00 98.19 86 VAL A CA 1
ATOM 636 C C . VAL A 1 86 ? -7.480 0.028 18.474 1.00 98.19 86 VAL A C 1
ATOM 638 O O . VAL A 1 86 ? -7.580 -1.055 17.887 1.00 98.19 86 VAL A O 1
ATOM 641 N N . LEU A 1 87 ? -8.070 0.253 19.648 1.00 98.44 87 LEU A N 1
ATOM 642 C CA . LEU A 1 87 ? -9.025 -0.690 20.220 1.00 98.44 87 LEU A CA 1
ATOM 643 C C . LEU A 1 87 ? -10.320 -0.627 19.419 1.00 98.44 87 LEU A C 1
ATOM 645 O O . LEU A 1 87 ? -10.797 0.457 19.084 1.00 98.44 87 LEU A O 1
ATOM 649 N N . ARG A 1 88 ? -10.947 -1.776 19.158 1.00 97.81 88 ARG A N 1
ATOM 650 C CA . ARG A 1 88 ? -12.238 -1.804 18.452 1.00 97.81 88 ARG A CA 1
ATOM 651 C C . ARG A 1 88 ? -13.329 -1.068 19.220 1.00 97.81 88 ARG A C 1
ATOM 653 O O . ARG A 1 88 ? -14.216 -0.489 18.604 1.00 97.81 88 ARG A O 1
ATOM 660 N N . SER A 1 89 ? -13.232 -1.044 20.551 1.00 98.31 89 SER A N 1
ATOM 661 C CA . SER A 1 89 ? -14.114 -0.260 21.420 1.00 98.31 89 SER A CA 1
ATOM 662 C C . SER A 1 89 ? -14.060 1.240 21.139 1.00 98.31 89 SER A C 1
ATOM 664 O O . SER A 1 89 ? -15.033 1.928 21.440 1.00 98.31 89 SER A O 1
ATOM 666 N N . ASP A 1 90 ? -12.973 1.739 20.552 1.00 98.50 90 ASP A N 1
ATOM 667 C CA . ASP A 1 90 ? -12.751 3.164 20.298 1.00 98.50 90 ASP A CA 1
ATOM 668 C C . ASP A 1 90 ? -13.097 3.551 18.856 1.00 98.50 90 ASP A C 1
ATOM 670 O O . ASP A 1 90 ? -13.158 4.736 18.530 1.00 98.50 90 ASP A O 1
ATOM 674 N N . ILE A 1 91 ? -13.373 2.567 17.995 1.00 98.50 91 ILE A N 1
ATOM 675 C CA . ILE A 1 91 ? -13.772 2.782 16.606 1.00 98.50 91 ILE A CA 1
ATOM 676 C C . ILE A 1 91 ? -15.252 3.163 16.568 1.00 98.50 91 ILE A C 1
ATOM 678 O O . ILE A 1 91 ? -16.120 2.443 17.062 1.00 98.50 91 ILE A O 1
ATOM 682 N N . ALA A 1 92 ? -15.544 4.306 15.957 1.00 98.62 92 ALA A N 1
ATOM 683 C CA . ALA A 1 92 ? -16.900 4.712 15.613 1.00 98.62 92 ALA A CA 1
ATOM 684 C C . ALA A 1 92 ? -17.318 4.145 14.251 1.00 98.62 92 ALA A C 1
ATOM 686 O O . ALA A 1 92 ? -18.463 3.733 14.076 1.00 98.62 92 ALA A O 1
ATOM 687 N N . LYS A 1 93 ? -16.394 4.117 13.283 1.00 98.31 93 LYS A N 1
ATOM 688 C CA . LYS A 1 93 ? -16.659 3.629 11.929 1.00 98.31 93 LYS A CA 1
ATOM 689 C C . LYS A 1 93 ? -15.389 3.084 11.287 1.00 98.31 93 LYS A C 1
ATOM 691 O O . LYS A 1 93 ? -14.338 3.701 11.397 1.00 98.31 93 LYS A O 1
ATOM 696 N N . LEU A 1 94 ? -15.502 1.964 10.582 1.00 98.06 94 LEU A N 1
ATOM 697 C CA . LEU A 1 94 ? -14.442 1.409 9.743 1.00 98.06 94 LEU A CA 1
ATOM 698 C C . LEU A 1 94 ? -15.037 1.104 8.370 1.00 98.06 94 LEU A C 1
ATOM 700 O O . LEU A 1 94 ? -16.033 0.388 8.279 1.00 98.06 94 LEU A O 1
ATOM 704 N N . GLN A 1 95 ? -14.465 1.673 7.314 1.00 98.06 95 GLN A N 1
ATOM 705 C CA . GLN A 1 95 ? -14.967 1.526 5.949 1.00 98.06 95 GLN A CA 1
ATOM 706 C C . GLN A 1 95 ? -13.821 1.213 5.003 1.00 98.06 95 GLN A C 1
ATOM 708 O O . GLN A 1 95 ? -12.839 1.950 4.983 1.00 98.06 95 GLN A O 1
ATOM 713 N N . SER A 1 96 ? -13.971 0.160 4.203 1.00 95.94 96 SER A N 1
ATOM 714 C CA . SER A 1 96 ? -13.113 -0.036 3.035 1.00 95.94 96 SER A CA 1
ATOM 715 C C . SER A 1 96 ? -13.398 1.064 2.017 1.00 95.94 96 SER A C 1
ATOM 717 O O . SER A 1 96 ? -14.555 1.454 1.835 1.00 95.94 96 SER A O 1
ATOM 719 N N . THR A 1 97 ? -12.352 1.567 1.371 1.00 95.25 97 THR A N 1
ATOM 720 C CA . THR A 1 97 ? -12.491 2.557 0.298 1.00 95.25 97 THR A CA 1
ATOM 721 C C . THR A 1 97 ? -12.696 1.926 -1.072 1.00 95.25 97 THR A C 1
ATOM 723 O O . THR A 1 97 ? -13.088 2.630 -1.996 1.00 95.25 97 THR A O 1
ATOM 726 N N . GLY A 1 98 ? -12.442 0.621 -1.216 1.00 93.81 98 GLY A N 1
ATOM 727 C CA . GLY A 1 98 ? -12.377 -0.031 -2.525 1.00 93.81 98 GLY A CA 1
ATOM 728 C C . GLY A 1 98 ? -11.163 0.391 -3.361 1.00 93.81 98 GLY A C 1
ATOM 729 O O . GLY A 1 98 ? -11.127 0.075 -4.543 1.00 93.81 98 GLY A O 1
ATOM 730 N N . ALA A 1 99 ? -10.198 1.102 -2.767 1.00 95.62 99 ALA A N 1
ATOM 731 C CA . ALA A 1 99 ? -9.035 1.663 -3.447 1.00 95.62 99 ALA A CA 1
ATOM 732 C C . ALA A 1 99 ? -7.722 1.260 -2.758 1.00 95.62 99 ALA A C 1
ATOM 734 O O . ALA A 1 99 ? -7.694 0.893 -1.576 1.00 95.62 99 ALA A O 1
ATOM 735 N N . SER A 1 100 ? -6.626 1.354 -3.508 1.00 95.88 100 SER A N 1
ATOM 736 C CA . SER A 1 100 ? -5.267 1.177 -2.994 1.00 95.88 100 SER A CA 1
ATOM 737 C C . SER A 1 100 ? -4.775 2.425 -2.247 1.00 95.88 100 SER A C 1
ATOM 739 O O . SER A 1 100 ? -5.241 3.540 -2.483 1.00 95.88 100 SER A O 1
ATOM 741 N N . LEU A 1 101 ? -3.794 2.257 -1.349 1.00 94.38 101 LEU A N 1
ATOM 742 C CA . LEU A 1 101 ? -2.994 3.385 -0.843 1.00 94.38 101 LEU A CA 1
ATOM 743 C C . LEU A 1 101 ? -1.923 3.849 -1.837 1.00 94.38 101 LEU A C 1
ATOM 745 O O . LEU A 1 101 ? -1.342 4.919 -1.643 1.00 94.38 101 LEU A O 1
ATOM 749 N N . MET A 1 102 ? -1.612 3.037 -2.847 1.00 94.50 102 MET A N 1
ATOM 750 C CA . MET A 1 102 ? -0.672 3.418 -3.892 1.00 94.50 102 MET A CA 1
ATOM 751 C C . MET A 1 102 ? -1.269 4.588 -4.692 1.00 94.50 102 MET A C 1
ATOM 753 O O . MET A 1 102 ? -2.402 4.469 -5.159 1.00 94.50 102 MET A O 1
ATOM 757 N N . PRO A 1 103 ? -0.557 5.723 -4.819 1.00 91.00 103 PRO A N 1
ATOM 758 C CA . PRO A 1 103 ? -1.074 6.880 -5.540 1.00 91.00 103 PRO A CA 1
ATOM 759 C C . PRO A 1 103 ? -1.308 6.576 -7.021 1.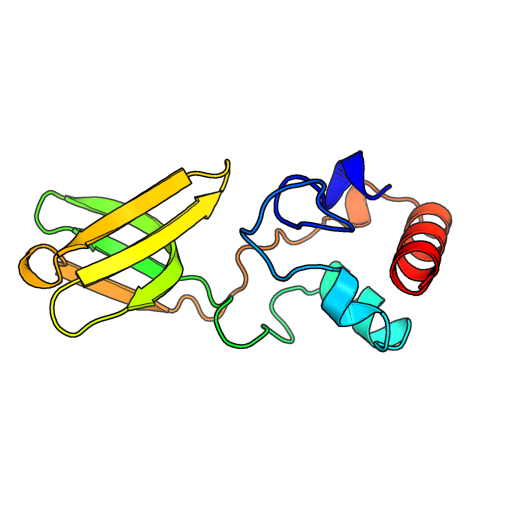00 91.00 103 PRO A C 1
ATOM 761 O O . PRO A 1 103 ? -0.518 5.867 -7.637 1.00 91.00 103 PRO A O 1
ATOM 764 N N . GLU A 1 104 ? -2.348 7.168 -7.599 1.00 90.94 104 GLU A N 1
ATOM 765 C CA . GLU A 1 104 ? -2.517 7.238 -9.053 1.00 90.94 104 GLU A CA 1
ATOM 766 C C . GLU A 1 104 ? -1.570 8.290 -9.658 1.00 90.94 104 GLU A C 1
ATOM 768 O O . GLU A 1 104 ? -1.141 9.228 -8.975 1.00 90.94 104 GLU A O 1
ATOM 773 N N . GLY A 1 105 ? -1.252 8.155 -10.948 1.00 89.62 105 GLY A N 1
ATOM 774 C CA . GLY A 1 105 ? -0.444 9.135 -11.680 1.00 89.62 105 GLY A CA 1
ATOM 775 C C . GLY A 1 105 ? 1.056 9.082 -11.372 1.00 89.62 105 GLY A C 1
ATOM 776 O O . GLY A 1 105 ? 1.772 10.053 -11.627 1.00 89.62 105 GLY A O 1
ATOM 777 N N . LEU A 1 106 ? 1.560 7.976 -10.816 1.00 86.06 106 LEU A N 1
ATOM 778 C CA . LEU A 1 106 ? 2.992 7.784 -10.544 1.00 86.06 106 LEU A CA 1
ATOM 779 C C . LEU A 1 106 ? 3.830 7.816 -11.830 1.00 86.06 106 LEU A C 1
ATOM 781 O O . LEU A 1 106 ? 4.974 8.276 -11.828 1.00 86.06 106 LEU A O 1
ATOM 785 N N . GLU A 1 107 ? 3.249 7.373 -12.941 1.00 85.00 107 GLU A N 1
ATOM 786 C CA . GLU A 1 107 ? 3.833 7.408 -14.275 1.00 85.00 107 GLU A CA 1
ATOM 787 C C . GLU A 1 107 ? 4.065 8.829 -14.790 1.00 85.00 107 GLU A C 1
ATOM 789 O O . GLU A 1 107 ? 4.953 9.026 -15.612 1.00 85.00 107 GLU A O 1
ATOM 794 N N . ALA A 1 108 ? 3.353 9.840 -14.276 1.00 87.75 108 ALA A N 1
ATOM 795 C CA . ALA A 1 108 ? 3.554 11.230 -14.689 1.00 87.75 108 ALA A CA 1
ATOM 796 C C . ALA A 1 108 ? 4.964 11.749 -14.343 1.00 87.75 108 ALA A C 1
ATOM 798 O O . ALA A 1 108 ? 5.454 12.692 -14.967 1.00 87.75 108 ALA A O 1
ATOM 799 N N . ALA A 1 109 ? 5.632 11.126 -13.366 1.00 84.56 109 ALA A N 1
ATOM 800 C CA . ALA A 1 109 ? 7.013 11.419 -12.993 1.00 84.56 109 ALA A CA 1
ATOM 801 C C . ALA A 1 109 ? 8.053 10.590 -13.777 1.00 84.56 109 ALA A C 1
ATOM 803 O O . ALA A 1 109 ? 9.256 10.761 -13.565 1.00 84.56 109 ALA A O 1
ATOM 804 N N . LEU A 1 110 ? 7.619 9.679 -14.655 1.00 88.06 110 LEU A N 1
ATOM 805 C CA . LEU A 1 110 ? 8.468 8.715 -15.349 1.00 88.06 110 LEU A CA 1
ATOM 806 C C . LEU A 1 110 ? 8.359 8.879 -16.869 1.00 88.06 110 LEU A C 1
ATOM 808 O O . LEU A 1 110 ? 7.283 9.037 -17.434 1.00 88.06 110 LEU A O 1
ATOM 812 N N . THR A 1 111 ? 9.490 8.785 -17.569 1.00 92.38 111 THR A N 1
ATOM 813 C CA . THR A 1 111 ? 9.445 8.593 -19.027 1.00 92.38 111 THR A CA 1
ATOM 814 C C . THR A 1 111 ? 9.064 7.140 -19.345 1.00 92.38 111 THR A C 1
ATOM 816 O O . THR A 1 111 ? 9.339 6.260 -18.523 1.00 92.38 111 THR A O 1
ATOM 819 N N . PRO A 1 112 ? 8.524 6.837 -20.542 1.00 93.62 112 PRO A N 1
ATOM 820 C CA . PRO A 1 112 ? 8.243 5.455 -20.938 1.00 93.62 112 PRO A CA 1
ATOM 821 C C . PRO A 1 112 ? 9.457 4.525 -20.817 1.00 93.62 112 PRO A C 1
ATOM 823 O O . PRO A 1 112 ? 9.320 3.394 -20.359 1.00 93.62 112 PRO A O 1
ATOM 826 N N . GLN A 1 113 ? 10.657 5.017 -21.149 1.00 94.25 113 GLN A N 1
ATOM 827 C CA . GLN A 1 113 ? 11.889 4.240 -20.996 1.00 94.25 113 GLN A CA 1
ATOM 828 C C . GLN A 1 113 ? 12.195 3.969 -19.521 1.00 94.25 113 GLN A C 1
ATOM 830 O O . GLN A 1 113 ? 12.492 2.846 -19.142 1.00 94.25 113 GLN A O 1
ATOM 835 N N . THR A 1 114 ? 12.061 4.983 -18.668 1.00 92.25 114 THR A N 1
ATOM 836 C CA . THR A 1 114 ? 12.296 4.856 -17.225 1.00 92.25 114 THR A CA 1
ATOM 837 C C . THR A 1 114 ? 11.319 3.878 -16.565 1.00 92.25 114 THR A C 1
ATOM 839 O O . THR A 1 114 ? 11.700 3.160 -15.642 1.00 92.25 114 THR A O 1
ATOM 842 N N . LEU A 1 115 ? 10.073 3.832 -17.040 1.00 92.81 115 LEU A N 1
ATOM 843 C CA . LEU A 1 115 ? 9.077 2.862 -16.596 1.00 92.81 115 LEU A CA 1
ATOM 844 C C . LEU A 1 115 ? 9.421 1.440 -17.067 1.00 92.81 115 LEU A C 1
ATOM 846 O O . LEU A 1 115 ? 9.370 0.512 -16.265 1.00 92.81 115 LEU A O 1
ATOM 850 N N . ALA A 1 116 ? 9.840 1.273 -18.325 1.00 94.00 116 ALA A N 1
ATOM 851 C CA . ALA A 1 116 ? 10.305 -0.015 -18.842 1.00 94.00 116 ALA A CA 1
ATOM 852 C C . ALA A 1 116 ? 11.528 -0.538 -18.066 1.00 94.00 116 ALA A C 1
ATOM 854 O O . ALA A 1 116 ? 11.551 -1.700 -17.663 1.00 94.00 116 ALA A O 1
ATOM 855 N N . ASP A 1 117 ? 12.501 0.332 -17.784 1.00 94.44 117 ASP A N 1
ATOM 856 C CA . ASP A 1 117 ? 13.693 -0.003 -16.999 1.00 94.44 117 ASP A CA 1
ATOM 857 C C . ASP A 1 117 ? 13.331 -0.385 -15.555 1.00 94.44 117 ASP A C 1
ATOM 859 O O . ASP A 1 117 ? 13.924 -1.300 -14.985 1.00 94.44 117 ASP A O 1
ATOM 863 N N . LEU A 1 118 ? 12.346 0.297 -14.951 1.00 93.62 118 LEU A N 1
ATOM 864 C CA . LEU A 1 118 ? 11.829 -0.051 -13.626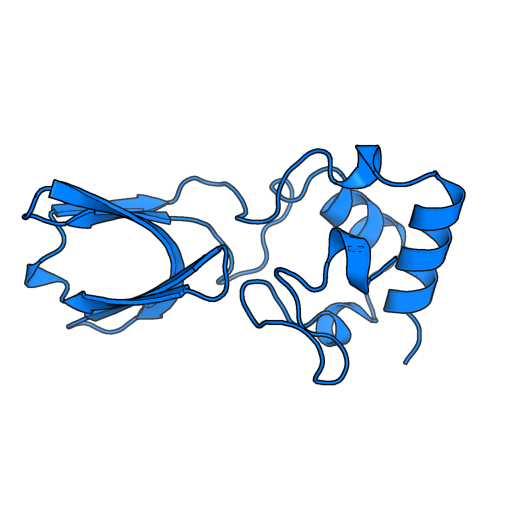 1.00 93.62 118 LEU A CA 1
ATOM 865 C C . LEU A 1 118 ? 11.200 -1.447 -13.632 1.00 93.62 118 LEU A C 1
ATOM 867 O O . LEU A 1 118 ? 11.531 -2.251 -12.768 1.00 93.62 118 LEU A O 1
ATOM 871 N N . ILE A 1 119 ? 10.326 -1.742 -14.594 1.00 94.31 119 ILE A N 1
ATOM 872 C CA . ILE A 1 119 ? 9.676 -3.054 -14.708 1.00 94.31 119 ILE A CA 1
ATOM 873 C C . ILE A 1 119 ? 10.727 -4.152 -14.893 1.00 94.31 119 ILE A C 1
ATOM 875 O O . ILE A 1 119 ? 10.702 -5.143 -14.165 1.00 94.31 119 ILE A O 1
ATOM 879 N N . ALA A 1 120 ? 11.693 -3.944 -15.792 1.00 94.50 120 ALA A N 1
ATOM 880 C CA . ALA A 1 120 ? 12.789 -4.883 -16.001 1.00 94.50 120 ALA A CA 1
ATOM 881 C C . ALA A 1 120 ? 13.589 -5.113 -14.709 1.00 94.50 120 ALA A C 1
ATOM 883 O O . ALA A 1 120 ? 13.892 -6.253 -14.372 1.00 94.50 120 ALA A O 1
ATOM 884 N N . TYR A 1 121 ? 13.876 -4.048 -13.954 1.00 93.25 121 TYR A N 1
ATOM 885 C CA . TYR A 1 121 ? 14.568 -4.138 -12.669 1.00 93.25 121 TYR A CA 1
ATOM 886 C C . TYR A 1 121 ? 13.784 -4.949 -11.624 1.00 93.25 121 TYR A C 1
ATOM 888 O O . TYR A 1 121 ? 14.382 -5.761 -10.925 1.00 93.25 121 TYR A O 1
ATOM 896 N N . LEU A 1 122 ? 12.457 -4.792 -11.541 1.00 93.44 122 LEU A N 1
ATOM 897 C CA . LEU A 1 122 ? 11.610 -5.560 -10.614 1.00 93.44 122 LEU A CA 1
ATOM 898 C C . LEU A 1 122 ? 11.546 -7.061 -10.945 1.00 93.44 122 LEU A C 1
ATOM 900 O O . LEU A 1 122 ? 11.264 -7.870 -10.064 1.00 93.44 122 LEU A O 1
ATOM 904 N N . GLN A 1 123 ? 11.813 -7.434 -12.197 1.00 94.00 123 GLN A N 1
ATOM 905 C CA . GLN A 1 123 ? 11.849 -8.826 -12.656 1.00 94.00 123 GLN A CA 1
ATOM 906 C C . GLN A 1 123 ? 13.236 -9.475 -12.516 1.00 94.00 123 GLN A C 1
ATOM 908 O O . GLN A 1 123 ? 13.376 -10.681 -12.726 1.00 94.00 123 GLN A O 1
ATOM 913 N N . MET A 1 124 ? 14.273 -8.707 -12.164 1.00 90.06 124 MET A N 1
ATOM 914 C CA . MET A 1 124 ? 15.597 -9.268 -11.892 1.00 90.06 124 MET A CA 1
ATOM 915 C C . MET A 1 124 ? 15.580 -10.015 -10.553 1.00 90.06 124 MET A C 1
ATOM 917 O O . MET A 1 124 ? 15.064 -9.455 -9.590 1.00 90.06 124 MET A O 1
ATOM 921 N N . PRO A 1 125 ? 16.133 -11.238 -10.464 1.00 79.00 125 PRO A N 1
ATOM 922 C CA . PRO A 1 125 ? 16.141 -12.049 -9.245 1.00 79.00 125 PRO A CA 1
ATOM 923 C C . PRO A 1 125 ? 17.018 -11.487 -8.122 1.00 79.00 125 PRO A C 1
ATOM 925 O O . PRO A 1 125 ? 17.979 -10.740 -8.414 1.00 79.00 125 PRO A O 1
#

InterPro domains:
  IPR009056 Cytochrome c-like domain [PF00034] (2-123)
  IPR009056 Cytochrome c-like domain [PS51007] (1-125)
  IPR013427 Haem-binding domain, putative [TIGR02603] (2-123)
  IPR036909 Cytochrome c-like domain superfamily [G3DSA:1.10.760.10] (1-125)
  IPR036909 Cytochrome c-like domain superfamily [SSF46626] (2-123)

Organism: NCBI:txid48466

Sequence (125 aa):
TFAQVCISCHKLDGVGIELGPDLRSVVQHDAEKLLNSILDPSAIIEPGFMAYHCTLKNGEQLYGVIATETSASLTLKMAGNMTKSVLRSDIAKLQSTGASLMPEGLEAALTPQTLADLIAYLQMP

Radius of gyration: 15.89 Å; Cα contacts (8 Å, |Δi|>4): 219; chains: 1; bounding box: 33×26×42 Å

pLDDT: mean 93.76, std 4.6, range [73.69, 98.69]